Protein AF-A0A7V8E6H9-F1 (afdb_monomer)

Nearest PDB structures (foldseek):
  8gug-assembly1_C-2  TM=9.412E-01  e=1.258E-06  Vibrio parahaemolyticus RIMD 2210633
  8gug-assembly1_B-2  TM=9.055E-01  e=7.965E-07  Vibrio parahaemolyticus RIMD 2210633
  6gw6-assembly1_F  TM=8.771E-01  e=9.113E-06  Pseudomonas putida KT2440
  8qnl-assembly1_D  TM=7.026E-01  e=1.134E-03  Pseudomonas aeruginosa PAO1
  2ox6-assembly2_C  TM=7.190E-01  e=1.190E+00  Shewanella oneidensis MR-1

Sequence (143 aa):
MSATVAVSDMLGITMPRAATAVDYHDRISRGLPRTSLRRVERIAGVLPGQLAGILGVHLRTLTRAERRKSAPLEPVLSDRLYRFAQVVGRAAEVMESPAGGRQWLAAPQYGLGGRTPLSLLRTEAGTSEVLHLLGRIEHGDLA

Radius of gyration: 14.78 Å; Cα contacts (8 Å, |Δi|>4): 184; chains: 1; bounding box: 41×31×35 Å

Secondary structure (DSSP, 8-state):
------HHHHHT----TT--HHHHHHHHHT---THHHHHHHHHHT--HHHHHHHTTS-HHHHHHHHH-SS-PPPHHHHHHHHHHHHHHHHHHHHTTSHHHHHHHHHS-BGGGTTB-HHHHTTSHHHHHHHHHHHHHHHTT---

Structure (mmCIF, N/CA/C/O backbone):
data_AF-A0A7V8E6H9-F1
#
_entry.id   AF-A0A7V8E6H9-F1
#
loop_
_atom_site.group_PDB
_atom_site.id
_atom_site.type_symbol
_atom_site.label_atom_id
_atom_site.label_alt_id
_atom_site.label_comp_id
_atom_site.label_asym_id
_atom_site.label_entity_id
_atom_site.label_seq_id
_atom_site.pdbx_PDB_ins_code
_atom_site.Cartn_x
_atom_site.Cartn_y
_atom_site.Cartn_z
_atom_site.occupancy
_atom_site.B_iso_or_equiv
_atom_site.auth_seq_id
_atom_site.auth_comp_id
_atom_site.auth_asym_id
_atom_site.auth_atom_id
_atom_site.pdbx_PDB_model_num
ATOM 1 N N . MET A 1 1 ? -9.997 19.808 2.457 1.00 34.75 1 MET A N 1
ATOM 2 C CA . MET A 1 1 ? -9.751 19.046 1.212 1.00 34.75 1 MET A CA 1
ATOM 3 C C . MET A 1 1 ? -8.353 18.447 1.286 1.00 34.75 1 MET A C 1
ATOM 5 O O . MET A 1 1 ? -7.396 19.090 0.871 1.00 34.75 1 MET A O 1
ATOM 9 N N . SER A 1 2 ? -8.214 17.274 1.911 1.00 37.16 2 SER A N 1
ATOM 10 C CA . SER A 1 2 ? -6.938 16.544 1.935 1.00 37.16 2 SER A CA 1
ATOM 11 C C . SER A 1 2 ? -6.633 16.080 0.511 1.00 37.16 2 SER A C 1
ATOM 13 O O . SER A 1 2 ? -7.504 15.517 -0.146 1.00 37.16 2 SER A O 1
ATOM 15 N N . ALA A 1 3 ? -5.434 16.367 0.004 1.00 45.91 3 ALA A N 1
ATOM 16 C CA . ALA A 1 3 ? -5.021 15.922 -1.320 1.00 45.91 3 ALA A CA 1
ATOM 17 C C . ALA A 1 3 ? -4.910 14.392 -1.315 1.00 45.91 3 ALA A C 1
ATOM 19 O O . ALA A 1 3 ? -3.969 13.838 -0.745 1.00 45.91 3 ALA A O 1
ATOM 20 N N . THR A 1 4 ? -5.879 13.713 -1.925 1.00 58.28 4 THR A N 1
ATOM 21 C CA . THR A 1 4 ? -5.793 12.282 -2.205 1.00 58.28 4 THR A CA 1
ATOM 22 C C . THR A 1 4 ? -4.556 12.039 -3.059 1.00 58.28 4 THR A C 1
ATOM 24 O O . THR A 1 4 ? -4.498 12.457 -4.215 1.00 58.28 4 THR A O 1
ATOM 27 N N . VAL A 1 5 ? -3.535 11.399 -2.489 1.00 67.31 5 VAL A N 1
ATOM 28 C CA . VAL A 1 5 ? -2.377 10.963 -3.270 1.00 67.31 5 VAL A CA 1
ATOM 29 C C . VAL A 1 5 ? -2.841 9.778 -4.100 1.00 67.31 5 VAL A C 1
ATOM 31 O O . VAL A 1 5 ? -3.045 8.690 -3.561 1.00 67.31 5 VAL A O 1
ATOM 34 N N . ALA A 1 6 ? -3.014 9.984 -5.405 1.00 84.75 6 ALA A N 1
ATOM 35 C CA . ALA A 1 6 ? -3.385 8.905 -6.303 1.00 84.75 6 ALA A CA 1
ATOM 36 C C . ALA A 1 6 ? -2.356 7.767 -6.202 1.00 84.75 6 ALA A C 1
ATOM 38 O O . ALA A 1 6 ? -1.147 7.998 -6.087 1.00 84.75 6 ALA A O 1
ATOM 39 N N . VAL A 1 7 ? -2.818 6.517 -6.275 1.00 91.06 7 VAL A N 1
ATOM 40 C CA . VAL A 1 7 ? -1.941 5.333 -6.198 1.00 91.06 7 VAL A CA 1
ATOM 41 C C . VAL A 1 7 ? -0.829 5.398 -7.256 1.00 91.06 7 VAL A C 1
ATOM 43 O O . VAL A 1 7 ? 0.314 5.029 -6.983 1.00 91.06 7 VAL A O 1
ATOM 46 N N . SER A 1 8 ? -1.125 5.945 -8.438 1.00 92.75 8 SER A N 1
ATOM 47 C CA . SER A 1 8 ? -0.145 6.214 -9.494 1.00 92.75 8 SER A CA 1
ATOM 48 C C . SER A 1 8 ? 0.989 7.140 -9.042 1.00 92.75 8 SER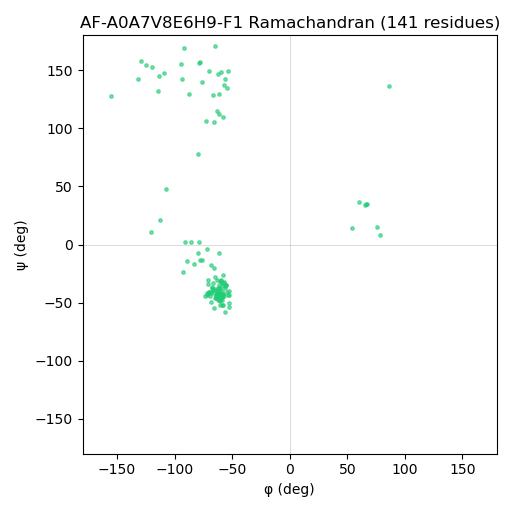 A C 1
ATOM 50 O O . SER A 1 8 ? 2.158 6.845 -9.295 1.00 92.75 8 SER A O 1
ATOM 52 N N . ASP A 1 9 ? 0.676 8.207 -8.308 1.00 91.81 9 ASP A N 1
ATOM 53 C CA . ASP A 1 9 ? 1.654 9.188 -7.827 1.00 91.81 9 ASP A CA 1
ATOM 54 C C . ASP A 1 9 ? 2.540 8.589 -6.735 1.00 91.81 9 ASP A C 1
ATOM 56 O O . ASP A 1 9 ? 3.766 8.760 -6.746 1.00 91.81 9 ASP A O 1
ATOM 60 N N . MET A 1 10 ? 1.930 7.810 -5.836 1.00 93.06 10 MET A N 1
ATOM 61 C CA . MET A 1 10 ? 2.638 7.064 -4.796 1.00 93.06 10 MET A CA 1
ATOM 62 C C . MET A 1 10 ? 3.629 6.070 -5.403 1.00 93.06 10 MET A C 1
ATOM 64 O O . MET A 1 10 ? 4.776 5.970 -4.968 1.00 93.06 10 MET A O 1
ATOM 68 N N . LEU A 1 11 ? 3.214 5.368 -6.454 1.00 95.62 11 LEU A N 1
ATOM 69 C CA . LEU A 1 11 ? 4.071 4.445 -7.187 1.00 95.62 11 LEU A CA 1
ATOM 70 C C . LEU A 1 11 ? 5.029 5.168 -8.140 1.00 95.62 11 LEU A C 1
ATOM 72 O O . LEU A 1 11 ? 5.999 4.569 -8.598 1.00 95.62 11 LEU A O 1
ATOM 76 N N . GLY A 1 12 ? 4.828 6.453 -8.421 1.00 94.62 12 GLY A N 1
ATOM 77 C CA . GLY A 1 12 ? 5.656 7.188 -9.367 1.00 94.62 12 GLY A CA 1
ATOM 78 C C . GLY A 1 12 ? 5.519 6.687 -10.801 1.00 94.62 12 GLY A C 1
ATOM 79 O O . GLY A 1 12 ? 6.514 6.649 -11.527 1.00 94.62 12 GLY A O 1
ATOM 80 N N . ILE A 1 13 ? 4.317 6.253 -11.171 1.00 94.19 13 ILE A N 1
ATOM 81 C CA . ILE A 1 13 ? 3.949 5.812 -12.514 1.00 94.19 13 ILE A CA 1
ATOM 82 C C . ILE A 1 13 ? 2.937 6.789 -13.100 1.00 94.19 13 ILE A C 1
ATOM 84 O O . ILE A 1 13 ? 2.080 7.308 -12.395 1.00 94.19 13 ILE A O 1
ATOM 88 N N . THR A 1 14 ? 3.015 7.014 -14.404 1.00 92.56 14 THR A N 1
ATOM 89 C CA . THR A 1 14 ? 1.978 7.749 -15.127 1.00 92.56 14 THR A CA 1
ATOM 90 C C . THR A 1 14 ? 0.905 6.766 -15.565 1.00 92.56 14 THR A C 1
ATOM 92 O O . THR A 1 14 ? 1.222 5.736 -16.161 1.00 92.56 14 THR A O 1
ATOM 95 N N . MET A 1 15 ? -0.346 7.097 -15.271 1.00 91.81 15 MET A N 1
ATOM 96 C CA . MET A 1 15 ? -1.524 6.343 -15.683 1.00 91.81 15 MET A CA 1
ATOM 97 C C . MET A 1 15 ? -2.483 7.276 -16.434 1.00 91.81 15 MET A C 1
ATOM 99 O O . MET A 1 15 ? -2.445 8.489 -16.199 1.00 91.81 15 MET A O 1
ATOM 103 N N . PRO A 1 16 ? -3.336 6.754 -17.334 1.00 89.12 16 PRO A N 1
ATOM 104 C CA . PRO A 1 16 ? -4.430 7.531 -17.905 1.00 89.12 16 PRO A CA 1
ATOM 105 C C . PRO A 1 16 ? -5.300 8.152 -16.806 1.00 89.12 16 PRO A C 1
ATOM 107 O O . PRO A 1 16 ? -5.470 7.571 -15.736 1.00 89.12 16 PRO A O 1
ATOM 110 N N . ARG A 1 17 ? -5.901 9.318 -17.072 1.00 83.12 17 ARG A N 1
ATOM 111 C CA . ARG A 1 17 ? -6.769 10.000 -16.091 1.00 83.12 17 ARG A CA 1
ATOM 112 C C . ARG A 1 17 ? -7.929 9.115 -15.615 1.00 83.12 17 ARG A C 1
ATOM 114 O O . ARG A 1 17 ? -8.304 9.185 -14.454 1.00 83.12 17 ARG A O 1
ATOM 121 N N . ALA A 1 18 ? -8.473 8.295 -16.510 1.00 87.75 18 ALA A N 1
ATOM 122 C CA . ALA A 1 18 ? -9.513 7.311 -16.224 1.00 87.75 18 ALA A CA 1
ATOM 123 C C . ALA A 1 18 ? -8.938 5.884 -16.263 1.00 87.75 18 ALA A C 1
ATOM 125 O O . ALA A 1 18 ? -9.469 5.018 -16.952 1.00 87.75 18 ALA A O 1
ATOM 126 N N . ALA A 1 19 ? -7.803 5.665 -15.590 1.00 89.94 19 ALA A N 1
ATOM 127 C CA . ALA A 1 19 ? -7.169 4.354 -15.535 1.00 89.94 19 ALA A CA 1
ATOM 128 C C . ALA A 1 19 ? -8.088 3.316 -14.886 1.00 89.94 19 ALA A C 1
ATOM 130 O O . ALA A 1 19 ? -8.600 3.504 -13.782 1.00 89.94 19 ALA A O 1
ATOM 131 N N . THR A 1 20 ? -8.246 2.200 -15.577 1.00 92.44 20 THR A N 1
ATOM 132 C CA . THR A 1 20 ? -9.022 1.043 -15.147 1.00 92.44 20 THR A CA 1
ATOM 133 C C . THR A 1 20 ? -8.143 0.044 -14.397 1.00 92.44 20 THR A C 1
ATOM 135 O O . THR A 1 20 ? -6.911 0.109 -14.429 1.00 92.44 20 THR A O 1
ATOM 138 N N . ALA A 1 21 ? -8.767 -0.945 -13.754 1.00 90.81 21 ALA A N 1
ATOM 139 C CA . ALA A 1 21 ? -8.037 -2.072 -13.172 1.00 90.81 21 ALA A CA 1
ATOM 140 C C . ALA A 1 21 ? -7.186 -2.823 -14.218 1.00 90.81 21 ALA A C 1
ATOM 142 O O . ALA A 1 21 ? -6.100 -3.297 -13.891 1.00 90.81 21 ALA A O 1
ATOM 143 N N . VAL A 1 22 ? -7.641 -2.877 -15.477 1.00 94.50 22 VAL A N 1
ATOM 144 C CA . VAL A 1 22 ? -6.902 -3.495 -16.591 1.00 94.50 22 VAL A CA 1
ATOM 145 C C . VAL A 1 22 ? -5.643 -2.692 -16.924 1.00 94.50 22 VAL A C 1
ATOM 147 O O . VAL A 1 22 ? -4.570 -3.273 -17.064 1.00 94.50 22 VAL A O 1
ATOM 150 N N . ASP A 1 23 ? -5.719 -1.358 -16.936 1.00 95.69 23 ASP A N 1
ATOM 151 C CA . ASP A 1 23 ? -4.534 -0.518 -17.163 1.00 95.69 23 ASP A CA 1
ATOM 152 C C . ASP A 1 23 ? -3.478 -0.732 -16.069 1.00 95.69 23 ASP A C 1
ATOM 154 O O . ASP A 1 23 ? -2.276 -0.833 -16.346 1.00 95.69 23 ASP A O 1
ATOM 158 N N . TYR A 1 24 ? -3.914 -0.809 -14.806 1.00 95.38 24 TYR A N 1
ATOM 159 C CA . TYR A 1 24 ? -3.016 -1.115 -13.694 1.00 95.38 24 TYR A CA 1
ATOM 160 C C . TYR A 1 24 ? -2.431 -2.521 -13.819 1.00 95.38 24 TYR A C 1
ATOM 162 O O . TYR A 1 24 ? -1.220 -2.670 -13.651 1.00 95.38 24 TYR A O 1
ATOM 170 N N . HIS A 1 25 ? -3.241 -3.522 -14.172 1.00 96.19 25 HIS A N 1
ATOM 171 C CA . HIS A 1 25 ? -2.772 -4.877 -14.452 1.00 96.19 25 HIS A CA 1
ATOM 172 C C . HIS A 1 25 ? -1.650 -4.868 -15.498 1.00 96.19 25 HIS A C 1
ATOM 174 O O . HIS A 1 25 ? -0.548 -5.328 -15.208 1.00 96.19 25 HIS A O 1
ATOM 180 N N . ASP A 1 26 ? -1.858 -4.249 -16.660 1.00 97.31 26 ASP A N 1
ATOM 181 C CA . ASP A 1 26 ? -0.849 -4.181 -17.723 1.00 97.31 26 ASP A CA 1
ATOM 182 C C . ASP A 1 26 ? 0.420 -3.448 -17.279 1.00 97.31 26 ASP A C 1
ATOM 184 O O . ASP A 1 26 ? 1.542 -3.761 -17.703 1.00 97.31 26 ASP A O 1
ATOM 188 N N . ARG A 1 27 ? 0.276 -2.429 -16.427 1.00 97.00 27 ARG A N 1
ATOM 189 C CA . ARG A 1 27 ? 1.416 -1.692 -15.878 1.00 97.00 27 ARG A CA 1
ATOM 190 C C . ARG A 1 27 ? 2.219 -2.531 -14.887 1.00 97.00 27 ARG A C 1
ATOM 192 O O . ARG A 1 27 ? 3.451 -2.447 -14.908 1.00 97.00 27 ARG A O 1
ATOM 199 N N . ILE A 1 28 ? 1.540 -3.301 -14.042 1.00 97.19 28 ILE A N 1
ATOM 200 C CA . ILE A 1 28 ? 2.118 -4.180 -13.017 1.00 97.19 28 ILE A CA 1
ATOM 201 C C . ILE A 1 28 ? 2.771 -5.404 -13.661 1.00 97.19 28 ILE A C 1
ATOM 203 O O . ILE A 1 28 ? 3.894 -5.748 -13.295 1.00 97.19 28 ILE A O 1
ATOM 207 N N . SER A 1 29 ? 2.128 -6.000 -14.668 1.00 97.38 29 SER A N 1
ATOM 208 C CA . SER A 1 29 ? 2.641 -7.132 -15.451 1.00 97.38 29 SER A CA 1
ATOM 209 C C . SER A 1 29 ? 3.946 -6.791 -16.175 1.00 97.38 29 SER A C 1
ATOM 211 O O . SER A 1 29 ? 4.828 -7.637 -16.303 1.00 97.38 29 SER A O 1
ATOM 213 N N . ARG A 1 30 ? 4.125 -5.526 -16.580 1.00 96.56 30 ARG A N 1
ATOM 214 C CA . ARG A 1 30 ? 5.394 -4.998 -17.123 1.00 96.56 30 ARG A CA 1
ATOM 215 C C . ARG A 1 30 ? 6.437 -4.640 -16.055 1.00 96.56 30 ARG A C 1
ATOM 217 O O . ARG A 1 30 ? 7.576 -4.324 -16.397 1.00 96.56 30 ARG A O 1
ATOM 224 N N . GLY A 1 31 ? 6.064 -4.683 -14.780 1.00 97.31 31 GLY A N 1
ATOM 225 C CA . GLY A 1 31 ? 6.919 -4.362 -13.645 1.00 97.31 31 GLY A CA 1
ATOM 226 C C . GLY A 1 31 ? 6.952 -2.871 -13.306 1.00 97.31 31 GLY A C 1
ATOM 227 O O . GLY A 1 31 ? 7.084 -2.005 -14.174 1.00 97.31 31 GLY A O 1
ATOM 228 N N . LEU A 1 32 ? 6.872 -2.540 -12.019 1.00 97.38 32 LEU A N 1
ATOM 229 C CA . LEU A 1 32 ? 6.916 -1.162 -11.529 1.00 97.38 32 LEU A CA 1
ATOM 230 C C . LEU A 1 32 ? 8.349 -0.603 -11.488 1.00 97.38 32 LEU A C 1
ATOM 232 O O . LEU A 1 32 ? 9.320 -1.361 -11.395 1.00 97.38 32 LEU A O 1
ATOM 236 N N . PRO A 1 33 ? 8.525 0.730 -11.531 1.00 95.94 33 PRO A N 1
ATOM 237 C CA . PRO A 1 33 ? 9.824 1.342 -11.305 1.00 95.94 33 PRO A CA 1
ATOM 238 C C . PRO A 1 33 ? 10.386 0.940 -9.936 1.00 95.94 33 PRO A C 1
ATOM 240 O O . PRO A 1 33 ? 9.712 0.992 -8.917 1.00 95.94 33 PRO A O 1
ATOM 243 N N . ARG A 1 34 ? 11.674 0.621 -9.857 1.00 95.06 34 ARG A N 1
ATOM 244 C CA . ARG A 1 34 ? 12.344 0.354 -8.568 1.00 95.06 34 ARG A CA 1
ATOM 245 C C . ARG A 1 34 ? 12.270 1.514 -7.570 1.00 95.06 34 ARG A C 1
ATOM 247 O O . ARG A 1 34 ? 12.304 1.301 -6.363 1.00 95.06 34 ARG A O 1
ATOM 254 N N . THR A 1 35 ? 12.142 2.745 -8.068 1.00 94.88 35 THR A N 1
ATOM 255 C CA . THR A 1 35 ? 11.935 3.940 -7.241 1.00 94.88 35 THR A CA 1
ATOM 256 C C . THR A 1 35 ? 10.593 3.927 -6.510 1.00 94.88 35 THR A C 1
ATOM 258 O O . THR A 1 35 ? 10.479 4.614 -5.495 1.00 94.88 35 THR A O 1
ATOM 261 N N . SER A 1 36 ? 9.617 3.128 -6.961 1.00 96.88 36 SER A N 1
ATOM 262 C CA . SER A 1 36 ? 8.333 2.938 -6.284 1.00 96.88 36 SER A CA 1
ATOM 263 C C . SER A 1 36 ? 8.510 2.402 -4.865 1.00 96.88 36 SER A C 1
ATOM 265 O O . SER A 1 36 ? 7.792 2.853 -3.984 1.00 96.88 36 SER A O 1
ATOM 267 N N . LEU A 1 37 ? 9.502 1.532 -4.609 1.00 97.12 37 LEU A N 1
ATOM 268 C CA . LEU A 1 37 ? 9.782 1.009 -3.262 1.00 97.12 37 LEU A CA 1
ATOM 269 C C . LEU A 1 37 ? 10.019 2.156 -2.271 1.00 97.12 37 LEU A C 1
ATOM 271 O O . LEU A 1 37 ? 9.241 2.345 -1.342 1.00 97.12 37 LEU A O 1
ATOM 275 N N . ARG A 1 38 ? 11.009 3.013 -2.553 1.00 95.62 38 ARG A N 1
ATOM 276 C CA . ARG A 1 38 ? 11.339 4.174 -1.709 1.00 95.62 38 ARG A CA 1
ATOM 277 C C . ARG A 1 38 ? 10.222 5.208 -1.620 1.00 95.62 38 ARG A C 1
ATOM 279 O O . ARG A 1 38 ? 10.143 5.949 -0.642 1.00 95.62 38 ARG A O 1
ATOM 286 N N . ARG A 1 39 ? 9.407 5.350 -2.670 1.00 96.12 39 ARG A N 1
ATOM 287 C CA . ARG A 1 39 ? 8.257 6.266 -2.638 1.00 96.12 39 ARG A CA 1
ATOM 288 C C . ARG A 1 39 ? 7.191 5.760 -1.677 1.00 96.12 39 ARG A C 1
ATOM 290 O O . ARG A 1 39 ? 6.781 6.524 -0.807 1.00 96.12 39 ARG A O 1
ATOM 297 N N . VAL A 1 40 ? 6.822 4.488 -1.792 1.00 96.62 40 VAL A N 1
ATOM 298 C CA . VAL A 1 40 ? 5.837 3.852 -0.915 1.00 96.62 40 VAL A CA 1
ATOM 299 C C . VAL A 1 40 ? 6.339 3.809 0.528 1.00 96.62 40 VAL A C 1
ATOM 301 O O . VAL A 1 40 ? 5.584 4.188 1.410 1.00 96.62 40 VAL A O 1
ATOM 304 N N . GLU A 1 41 ? 7.609 3.468 0.785 1.00 96.06 41 GLU A N 1
ATOM 305 C CA . GLU A 1 41 ? 8.204 3.521 2.137 1.00 96.06 41 GLU A CA 1
ATOM 306 C C . GLU A 1 41 ? 8.010 4.888 2.796 1.00 96.06 41 GLU A C 1
ATOM 308 O O . GLU A 1 41 ? 7.508 4.985 3.915 1.00 96.06 41 GLU A O 1
ATOM 313 N N . ARG A 1 42 ? 8.358 5.960 2.075 1.00 95.12 42 ARG A N 1
ATOM 314 C CA . ARG A 1 42 ? 8.262 7.332 2.584 1.00 95.12 42 ARG A CA 1
ATOM 315 C C . ARG A 1 42 ? 6.820 7.748 2.855 1.00 95.12 42 ARG A C 1
ATOM 317 O O . ARG A 1 42 ? 6.552 8.346 3.890 1.00 95.12 42 ARG A O 1
ATOM 324 N N . ILE A 1 43 ? 5.915 7.459 1.921 1.00 93.50 43 ILE A N 1
ATOM 325 C CA . ILE A 1 43 ? 4.509 7.872 2.013 1.00 93.50 43 ILE A CA 1
ATOM 326 C C . ILE A 1 43 ? 3.784 7.067 3.096 1.00 93.50 43 ILE A C 1
ATOM 328 O O . ILE A 1 43 ? 3.067 7.644 3.909 1.00 93.50 43 ILE A O 1
ATOM 332 N N . ALA A 1 44 ? 4.031 5.759 3.168 1.00 93.94 44 ALA A N 1
ATOM 333 C CA . ALA A 1 44 ? 3.468 4.883 4.190 1.00 93.94 44 ALA A CA 1
ATOM 334 C C . ALA A 1 44 ? 4.153 5.032 5.561 1.00 93.94 44 ALA A C 1
ATOM 336 O O . ALA A 1 44 ? 3.627 4.555 6.561 1.00 93.94 44 ALA A O 1
ATOM 337 N N . GLY A 1 45 ? 5.314 5.691 5.633 1.00 94.50 45 GLY A N 1
ATOM 338 C CA . GLY A 1 45 ? 6.078 5.848 6.871 1.00 94.50 45 GLY A CA 1
ATOM 339 C C . GLY A 1 45 ? 6.611 4.524 7.424 1.00 94.50 45 GLY A C 1
ATOM 340 O O . GLY A 1 45 ? 6.667 4.360 8.639 1.00 94.50 45 GLY A O 1
ATOM 341 N N . VAL A 1 46 ? 6.975 3.582 6.549 1.00 96.00 46 VAL A N 1
ATOM 342 C CA . VAL A 1 46 ? 7.507 2.266 6.936 1.00 96.00 46 VAL A CA 1
ATOM 343 C C . VAL A 1 46 ? 8.989 2.151 6.603 1.00 96.00 46 VAL A C 1
ATOM 345 O O . VAL A 1 46 ? 9.470 2.696 5.610 1.00 96.00 46 VAL A O 1
ATOM 348 N N . LEU A 1 47 ? 9.721 1.403 7.425 1.00 96.06 47 LEU A N 1
ATOM 349 C CA . LEU A 1 47 ? 11.127 1.094 7.183 1.00 96.06 47 LEU A CA 1
ATOM 350 C C . LEU A 1 47 ? 11.278 -0.021 6.130 1.00 96.06 47 LEU A C 1
ATOM 352 O O . LEU A 1 47 ? 10.387 -0.868 6.008 1.00 96.06 47 LEU A O 1
ATOM 356 N N . PRO A 1 48 ? 12.434 -0.129 5.446 1.00 96.00 48 PRO A N 1
ATOM 357 C CA . PRO A 1 48 ? 12.656 -1.161 4.428 1.00 96.00 48 PRO A CA 1
ATOM 358 C C . PRO A 1 48 ? 12.427 -2.596 4.918 1.00 96.00 48 PRO A C 1
ATOM 360 O O . PRO A 1 48 ? 11.923 -3.442 4.183 1.00 96.00 48 PRO A O 1
ATOM 363 N N . GLY A 1 49 ? 12.753 -2.887 6.182 1.00 96.44 49 GLY A N 1
ATOM 364 C CA . GLY A 1 49 ? 12.488 -4.196 6.788 1.00 96.44 49 GLY A CA 1
ATOM 365 C C . GLY A 1 49 ? 10.993 -4.503 6.924 1.00 96.44 49 GLY A C 1
ATOM 366 O O . GLY A 1 49 ? 10.567 -5.625 6.652 1.00 96.44 49 GLY A O 1
ATOM 367 N N . GLN A 1 50 ? 10.189 -3.499 7.284 1.00 96.25 50 GLN A N 1
ATOM 368 C CA . GLN A 1 50 ? 8.733 -3.630 7.367 1.00 96.25 50 GLN A CA 1
ATOM 369 C C . GLN A 1 50 ? 8.133 -3.791 5.971 1.00 96.25 50 GLN A C 1
ATOM 371 O O . GLN A 1 50 ? 7.321 -4.694 5.771 1.00 96.25 50 GLN A O 1
ATOM 376 N N . LEU A 1 51 ? 8.586 -2.992 4.994 1.00 97.56 51 LEU A N 1
ATOM 377 C CA . LEU A 1 51 ? 8.153 -3.152 3.608 1.00 97.56 51 LEU A CA 1
ATOM 378 C C . LEU A 1 51 ? 8.487 -4.556 3.093 1.00 97.56 51 LEU A C 1
ATOM 380 O O . LEU A 1 51 ? 7.625 -5.207 2.518 1.00 97.56 51 LEU A O 1
ATOM 384 N N . ALA A 1 52 ? 9.693 -5.069 3.342 1.00 97.62 52 ALA A N 1
ATOM 385 C CA . ALA A 1 52 ? 10.068 -6.420 2.929 1.00 97.62 52 ALA A C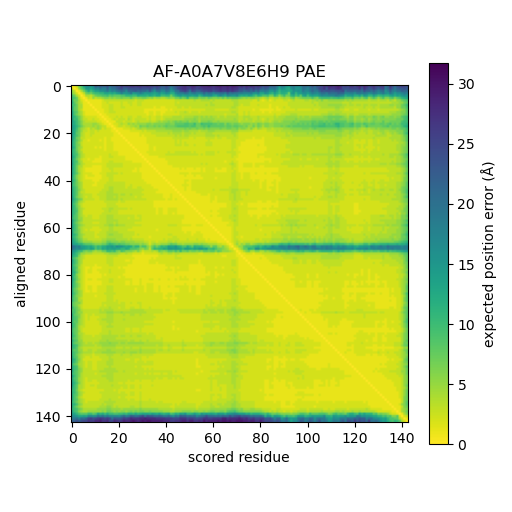A 1
ATOM 386 C C . ALA A 1 52 ? 9.108 -7.483 3.499 1.00 97.62 52 ALA A C 1
ATOM 388 O O . ALA A 1 52 ? 8.640 -8.350 2.760 1.00 97.62 52 ALA A O 1
ATOM 389 N N . GLY A 1 53 ? 8.755 -7.370 4.785 1.00 96.69 53 GLY A N 1
ATOM 390 C CA . GLY A 1 53 ? 7.786 -8.250 5.441 1.00 96.69 53 GLY A CA 1
ATOM 391 C C . GLY A 1 53 ? 6.382 -8.173 4.831 1.00 96.69 53 GLY A C 1
ATOM 392 O O . GLY A 1 53 ? 5.775 -9.214 4.572 1.00 96.69 53 GLY A O 1
ATOM 393 N N . ILE A 1 54 ? 5.900 -6.959 4.542 1.00 97.19 54 ILE A N 1
ATOM 394 C CA . ILE A 1 54 ? 4.615 -6.710 3.865 1.00 97.19 54 ILE A CA 1
ATOM 395 C C . ILE A 1 54 ? 4.626 -7.308 2.457 1.00 97.19 54 ILE A C 1
ATOM 397 O O . ILE A 1 54 ? 3.691 -7.988 2.057 1.00 97.19 54 ILE A O 1
ATOM 401 N N . LEU A 1 55 ? 5.720 -7.137 1.716 1.00 96.94 55 LEU A N 1
ATOM 402 C CA . LEU A 1 55 ? 5.872 -7.691 0.372 1.00 96.94 55 LEU A CA 1
ATOM 403 C C . LEU A 1 55 ? 6.223 -9.187 0.373 1.00 96.94 55 LEU A C 1
ATOM 405 O O . LEU A 1 55 ? 6.430 -9.766 -0.694 1.00 96.94 55 LEU A O 1
ATOM 409 N N . GLY A 1 56 ? 6.303 -9.834 1.539 1.00 96.12 56 GLY A N 1
ATOM 410 C CA . GLY A 1 56 ? 6.581 -11.265 1.659 1.00 96.12 56 GLY A CA 1
ATOM 411 C C . GLY A 1 56 ? 7.926 -11.673 1.054 1.00 96.12 56 GLY A C 1
ATOM 412 O O . GLY A 1 56 ? 8.021 -12.732 0.432 1.00 96.12 56 GLY A O 1
ATOM 413 N N . VAL A 1 57 ? 8.946 -10.821 1.176 1.00 96.75 57 VAL A N 1
ATOM 414 C CA . VAL A 1 57 ? 10.315 -11.088 0.718 1.00 96.75 57 VAL A CA 1
ATOM 415 C C . VAL A 1 57 ? 11.318 -10.804 1.830 1.00 96.75 57 VAL A C 1
ATOM 417 O O . VAL A 1 57 ? 11.070 -10.030 2.748 1.00 96.75 57 VAL A O 1
ATOM 420 N N . HIS A 1 58 ? 12.505 -11.399 1.743 1.00 97.38 58 HIS A N 1
ATOM 421 C CA . HIS A 1 58 ? 13.598 -11.016 2.633 1.00 97.38 58 HIS A CA 1
ATOM 422 C C . HIS A 1 58 ? 14.117 -9.613 2.296 1.00 97.38 58 HIS A C 1
ATOM 424 O O . HIS A 1 58 ? 14.183 -9.238 1.123 1.00 97.38 58 HIS A O 1
ATOM 430 N N . LEU A 1 59 ? 14.605 -8.885 3.307 1.00 97.06 59 LEU A N 1
ATOM 431 C CA . LEU A 1 59 ? 15.194 -7.551 3.130 1.00 97.06 59 LEU A CA 1
ATOM 432 C C . LEU A 1 59 ? 16.306 -7.543 2.066 1.00 97.06 59 LEU A C 1
ATOM 434 O O . LEU A 1 59 ? 16.328 -6.668 1.208 1.00 97.06 59 LEU A O 1
ATOM 438 N N . ARG A 1 60 ? 17.159 -8.579 2.029 1.00 96.88 60 ARG A N 1
ATOM 439 C CA . ARG A 1 60 ? 18.196 -8.728 0.987 1.00 96.88 60 ARG A CA 1
ATOM 440 C C . ARG A 1 60 ? 17.626 -8.724 -0.436 1.00 96.88 60 ARG A C 1
ATOM 442 O O . ARG A 1 60 ? 18.249 -8.182 -1.347 1.00 96.88 60 ARG A O 1
ATOM 449 N N . THR A 1 61 ? 16.457 -9.335 -0.633 1.00 95.00 61 THR A N 1
ATOM 450 C CA . THR A 1 61 ? 15.792 -9.435 -1.937 1.00 95.00 61 THR A CA 1
ATOM 451 C C . THR A 1 61 ? 15.234 -8.076 -2.333 1.00 95.00 61 THR A C 1
ATOM 453 O O . THR A 1 61 ? 15.454 -7.647 -3.463 1.00 95.00 61 THR A O 1
ATOM 456 N N . LEU A 1 62 ? 14.607 -7.372 -1.385 1.00 96.12 62 LEU A N 1
ATOM 457 C CA . LEU A 1 62 ? 14.109 -6.010 -1.575 1.00 96.12 62 LEU A CA 1
ATOM 458 C C . LEU A 1 62 ? 15.245 -5.049 -1.959 1.00 96.12 62 LEU A C 1
ATOM 460 O O . LEU A 1 62 ? 15.187 -4.404 -3.003 1.00 96.12 62 LEU A O 1
ATOM 464 N N . THR A 1 63 ? 16.332 -5.035 -1.181 1.00 94.94 63 THR A N 1
ATOM 465 C CA . THR A 1 63 ? 17.510 -4.194 -1.447 1.00 94.94 63 THR A CA 1
ATOM 466 C C . THR A 1 63 ? 18.166 -4.537 -2.786 1.00 94.94 63 THR A C 1
ATOM 468 O O . THR A 1 63 ? 18.617 -3.648 -3.511 1.00 94.94 63 THR A O 1
ATOM 471 N N . ARG A 1 64 ? 18.219 -5.824 -3.162 1.00 94.25 64 ARG A N 1
ATOM 472 C CA . ARG A 1 64 ? 18.719 -6.234 -4.481 1.00 94.25 64 ARG A CA 1
ATOM 473 C C . ARG A 1 64 ? 17.824 -5.701 -5.598 1.00 94.25 64 ARG A C 1
ATOM 475 O O . ARG A 1 64 ? 18.358 -5.179 -6.573 1.00 94.25 64 ARG A O 1
ATOM 482 N N . ALA A 1 65 ? 16.503 -5.827 -5.470 1.00 92.69 65 ALA A N 1
ATOM 483 C CA . ALA A 1 65 ? 15.547 -5.330 -6.457 1.00 92.69 65 ALA A CA 1
ATOM 484 C C . ALA A 1 65 ? 15.660 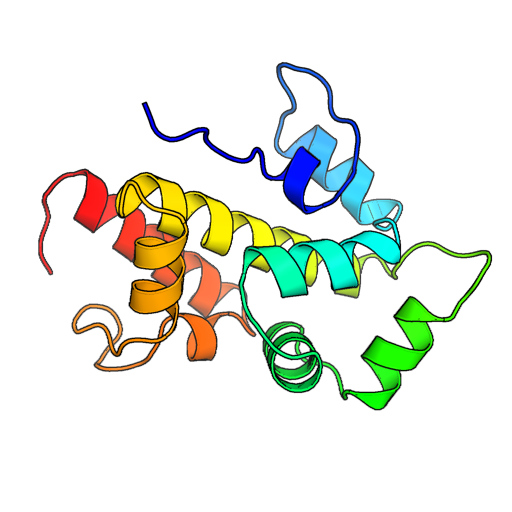-3.805 -6.638 1.00 92.69 65 ALA A C 1
ATOM 486 O O . ALA A 1 65 ? 15.722 -3.318 -7.764 1.00 92.69 65 ALA A O 1
ATOM 487 N N . GLU A 1 66 ? 15.808 -3.060 -5.542 1.00 92.19 66 GLU A N 1
ATOM 488 C CA . GLU A 1 66 ? 15.981 -1.604 -5.542 1.00 92.19 66 GLU A CA 1
ATOM 489 C C . GLU A 1 66 ? 17.264 -1.140 -6.269 1.00 92.19 66 GLU A C 1
ATOM 491 O O . GLU A 1 66 ? 17.277 -0.120 -6.970 1.00 92.19 66 GLU A O 1
ATOM 496 N N . ARG A 1 67 ? 18.362 -1.894 -6.123 1.00 92.12 67 ARG A N 1
ATOM 497 C CA . ARG A 1 67 ? 19.686 -1.544 -6.672 1.00 92.12 67 ARG A CA 1
ATOM 498 C C . ARG A 1 67 ? 19.884 -1.923 -8.142 1.00 92.12 67 ARG A C 1
ATOM 500 O O . ARG A 1 67 ? 20.807 -1.396 -8.766 1.00 92.12 67 ARG A O 1
ATOM 507 N N . ARG A 1 68 ? 19.058 -2.805 -8.721 1.00 88.50 68 ARG A N 1
ATOM 508 C CA . ARG A 1 68 ? 19.178 -3.209 -10.137 1.00 88.50 68 ARG A CA 1
ATOM 509 C C . ARG A 1 68 ? 18.980 -1.999 -11.051 1.00 88.50 68 ARG A C 1
ATOM 511 O O . ARG A 1 68 ? 17.891 -1.451 -11.118 1.00 88.50 68 ARG A O 1
ATOM 518 N N . LYS A 1 69 ? 20.027 -1.557 -11.758 1.00 76.50 69 LYS A N 1
ATOM 519 C CA . LYS A 1 69 ? 19.988 -0.282 -12.498 1.00 76.50 69 LYS A CA 1
ATOM 520 C C . LYS A 1 69 ? 19.091 -0.295 -13.746 1.00 76.50 69 LYS A C 1
ATOM 522 O O . LYS A 1 69 ? 18.502 0.737 -14.058 1.00 76.50 69 LYS A O 1
ATOM 527 N N . SER A 1 70 ? 18.942 -1.443 -14.399 1.00 78.00 70 SER A N 1
ATOM 528 C CA . SER A 1 70 ? 18.389 -1.507 -15.763 1.00 78.00 70 SER A CA 1
ATOM 529 C C . SER A 1 70 ? 17.118 -2.346 -15.895 1.00 78.00 70 SER A C 1
ATOM 531 O O . SER A 1 70 ? 16.709 -2.640 -17.010 1.00 78.00 70 SER A O 1
ATOM 533 N N . ALA A 1 71 ? 16.497 -2.749 -14.783 1.00 88.12 71 ALA A N 1
ATOM 534 C CA . ALA A 1 71 ? 15.294 -3.576 -14.807 1.00 88.12 71 ALA A CA 1
ATOM 535 C C . ALA A 1 71 ? 14.210 -3.010 -13.875 1.00 88.12 71 ALA A C 1
ATOM 537 O O . ALA A 1 71 ? 14.549 -2.507 -12.794 1.00 88.12 71 ALA A O 1
ATOM 538 N N . PRO A 1 72 ? 12.925 -3.086 -14.268 1.00 95.12 72 PRO A N 1
ATOM 539 C CA . PRO A 1 72 ? 11.819 -2.847 -13.353 1.00 95.12 72 PRO A CA 1
ATOM 540 C C . PRO A 1 72 ? 11.782 -3.922 -12.256 1.00 95.12 72 PRO A C 1
ATOM 542 O O . PRO A 1 72 ? 12.511 -4.919 -12.295 1.00 95.12 72 PRO A O 1
ATOM 545 N N . LEU A 1 73 ? 10.931 -3.708 -11.255 1.00 96.75 73 LEU A N 1
ATOM 546 C CA . LEU A 1 73 ? 10.602 -4.740 -10.281 1.00 96.75 73 LEU A CA 1
ATOM 547 C C . LEU A 1 73 ? 9.935 -5.920 -10.991 1.00 96.75 73 LEU A C 1
ATOM 549 O O . LEU A 1 73 ? 9.190 -5.740 -11.952 1.00 96.75 73 LEU A O 1
ATOM 553 N N . GLU A 1 74 ? 10.170 -7.128 -10.487 1.00 96.12 74 GLU A N 1
ATOM 554 C CA . GLU A 1 74 ? 9.482 -8.315 -10.994 1.00 96.12 74 GLU A CA 1
ATOM 555 C C . GLU A 1 74 ? 7.957 -8.161 -10.833 1.00 96.12 74 GLU A C 1
ATOM 557 O O . GLU A 1 74 ? 7.515 -7.523 -9.867 1.00 96.1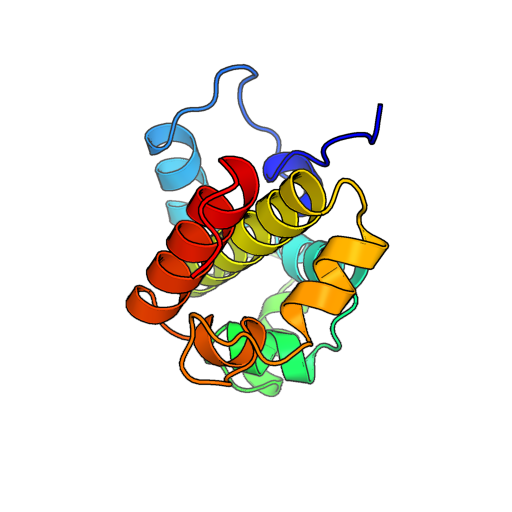2 74 GLU A O 1
ATOM 562 N N . PRO A 1 75 ? 7.137 -8.736 -11.734 1.00 96.88 75 PRO A N 1
ATOM 563 C CA . PRO A 1 75 ? 5.682 -8.562 -11.707 1.00 96.88 75 PRO A CA 1
ATOM 564 C C . PRO A 1 75 ? 5.049 -8.941 -10.364 1.00 96.88 75 PRO A C 1
ATOM 566 O O . PRO A 1 75 ? 4.233 -8.201 -9.830 1.00 96.88 75 PRO A O 1
ATOM 569 N N . VAL A 1 76 ? 5.508 -10.033 -9.747 1.00 96.56 76 VAL A N 1
ATOM 570 C CA . VAL A 1 76 ? 5.015 -10.478 -8.432 1.00 96.56 76 VAL A CA 1
ATOM 571 C C . VAL A 1 76 ? 5.313 -9.456 -7.332 1.00 96.56 76 VAL A C 1
ATOM 573 O O . VAL A 1 76 ? 4.468 -9.187 -6.482 1.00 96.56 76 VAL A O 1
ATOM 576 N N . LEU A 1 77 ? 6.514 -8.872 -7.324 1.00 96.88 77 LEU A N 1
ATOM 577 C CA . LEU A 1 77 ? 6.871 -7.848 -6.339 1.00 96.88 77 LEU A CA 1
ATOM 578 C C . LEU A 1 77 ? 6.125 -6.534 -6.610 1.00 96.88 77 LEU A C 1
ATOM 580 O O . LEU A 1 77 ? 5.751 -5.827 -5.677 1.00 96.88 77 LEU A O 1
ATOM 584 N N . SER A 1 78 ? 5.894 -6.237 -7.887 1.00 98.06 78 SER A N 1
ATOM 585 C CA . SER A 1 78 ? 5.132 -5.082 -8.353 1.00 98.06 78 SER A CA 1
ATOM 586 C C . SER A 1 78 ? 3.674 -5.144 -7.910 1.00 98.06 78 SER A C 1
ATOM 588 O O . SER A 1 78 ? 3.165 -4.160 -7.384 1.00 98.06 78 SER A O 1
ATOM 590 N N . ASP A 1 79 ? 3.034 -6.304 -8.055 1.00 97.69 79 ASP A N 1
ATOM 591 C CA . ASP A 1 79 ? 1.667 -6.546 -7.597 1.00 97.69 79 ASP A CA 1
ATOM 592 C C . ASP A 1 79 ? 1.537 -6.303 -6.091 1.00 97.69 79 ASP A C 1
ATOM 594 O O . ASP A 1 79 ? 0.738 -5.482 -5.645 1.00 97.69 79 ASP A O 1
ATOM 598 N N . ARG A 1 80 ? 2.406 -6.933 -5.294 1.00 97.69 80 ARG A N 1
ATOM 599 C CA . ARG A 1 80 ? 2.399 -6.774 -3.832 1.00 97.69 80 ARG A CA 1
ATOM 600 C C . ARG A 1 80 ? 2.586 -5.315 -3.412 1.00 97.69 80 ARG A C 1
ATOM 602 O O . ARG A 1 80 ? 1.930 -4.853 -2.480 1.00 97.69 80 ARG A O 1
ATOM 609 N N . LEU A 1 81 ? 3.462 -4.583 -4.103 1.00 98.06 81 LEU A N 1
ATOM 610 C CA . LEU A 1 81 ? 3.694 -3.165 -3.837 1.00 98.06 81 LEU A CA 1
ATOM 611 C C . LEU A 1 81 ? 2.480 -2.309 -4.205 1.00 98.06 81 LEU A C 1
ATOM 613 O O . LEU A 1 81 ? 2.127 -1.408 -3.450 1.00 98.06 81 LEU A O 1
ATOM 617 N N . TYR A 1 82 ? 1.834 -2.602 -5.334 1.00 97.50 82 TYR A N 1
ATOM 618 C CA . TYR A 1 82 ? 0.602 -1.939 -5.750 1.00 97.50 82 TYR A CA 1
ATOM 619 C C . TYR A 1 82 ? -0.524 -2.158 -4.739 1.00 97.50 82 TYR A C 1
ATOM 621 O O . TYR A 1 82 ? -1.155 -1.193 -4.313 1.00 97.50 82 TYR A O 1
ATOM 629 N N . ARG A 1 83 ? -0.728 -3.398 -4.286 1.00 96.25 83 ARG A N 1
ATOM 630 C CA . ARG A 1 83 ? -1.728 -3.728 -3.264 1.00 96.25 83 ARG A CA 1
ATOM 631 C C . ARG A 1 83 ? -1.469 -3.006 -1.947 1.00 96.25 83 ARG A C 1
ATOM 633 O O . ARG A 1 83 ? -2.394 -2.455 -1.357 1.00 96.25 83 ARG A O 1
ATOM 640 N N . PHE A 1 84 ? -0.209 -2.928 -1.516 1.00 97.81 84 PHE A N 1
ATOM 641 C CA . PHE A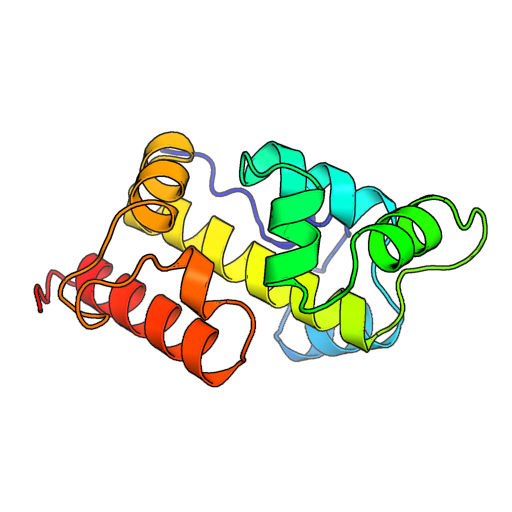 1 84 ? 0.140 -2.134 -0.340 1.00 97.81 84 PHE A CA 1
ATOM 642 C C . PHE A 1 84 ? -0.157 -0.639 -0.544 1.00 97.81 84 PHE A C 1
ATOM 644 O O . PHE A 1 84 ? -0.779 -0.018 0.316 1.00 97.81 84 PHE A O 1
ATOM 651 N N . ALA A 1 85 ? 0.222 -0.071 -1.692 1.00 96.94 85 ALA A N 1
ATOM 652 C CA . ALA A 1 85 ? -0.037 1.332 -2.014 1.00 96.94 85 ALA A CA 1
ATOM 653 C C . ALA A 1 85 ? -1.540 1.667 -2.047 1.00 96.94 85 ALA A C 1
ATOM 655 O O . ALA A 1 85 ? -1.934 2.727 -1.564 1.00 96.94 85 ALA A O 1
ATOM 656 N N . GLN A 1 86 ? -2.382 0.757 -2.550 1.00 95.62 86 GLN A N 1
ATOM 657 C CA . GLN A 1 86 ? -3.839 0.909 -2.509 1.00 95.62 86 GLN A CA 1
ATOM 658 C C . GLN A 1 86 ? -4.367 1.012 -1.077 1.00 95.62 86 GLN A C 1
ATOM 660 O O . GLN A 1 86 ? -5.131 1.924 -0.773 1.00 95.62 86 GLN A O 1
ATOM 665 N N . VAL A 1 87 ? -3.930 0.118 -0.184 1.00 97.50 87 VAL A N 1
ATOM 666 C CA . VAL A 1 87 ? -4.352 0.155 1.223 1.00 97.50 87 VAL A CA 1
ATOM 667 C C . VAL A 1 87 ? -3.896 1.445 1.901 1.00 97.50 87 VAL A C 1
ATOM 669 O O . VAL A 1 87 ? -4.668 2.047 2.640 1.00 97.50 87 VAL A O 1
ATOM 672 N N . VAL A 1 88 ? -2.669 1.901 1.637 1.00 97.38 88 VAL A N 1
ATOM 673 C CA . VAL A 1 88 ? -2.153 3.166 2.188 1.00 97.38 88 VAL A CA 1
ATOM 674 C C . VAL A 1 88 ? -2.978 4.359 1.707 1.00 97.38 88 VAL A C 1
ATOM 676 O O . VAL A 1 88 ? -3.332 5.210 2.522 1.00 97.38 88 VAL A O 1
ATOM 679 N N . GLY A 1 89 ? -3.311 4.405 0.414 1.00 95.62 89 GLY A N 1
ATOM 680 C CA . GLY A 1 89 ? -4.169 5.442 -0.161 1.00 95.62 89 GLY A CA 1
ATOM 681 C C . GLY A 1 89 ? -5.557 5.447 0.475 1.00 95.62 89 GLY A C 1
ATOM 682 O O . GLY A 1 89 ? -5.974 6.463 1.023 1.00 95.62 89 GLY A O 1
ATOM 683 N N . ARG A 1 90 ? -6.224 4.287 0.517 1.00 96.56 90 ARG A N 1
ATOM 684 C CA . ARG A 1 90 ? -7.563 4.162 1.113 1.00 96.56 90 ARG A CA 1
ATOM 685 C C . ARG A 1 90 ? -7.582 4.466 2.603 1.00 96.56 90 ARG A C 1
ATOM 687 O O . ARG A 1 90 ? -8.477 5.164 3.058 1.00 96.56 90 ARG A O 1
ATOM 694 N N . ALA A 1 91 ? -6.586 4.024 3.366 1.00 96.81 91 ALA A N 1
ATOM 695 C CA . ALA A 1 91 ? -6.496 4.374 4.780 1.00 96.81 91 ALA A CA 1
ATOM 696 C C . ALA A 1 91 ? -6.334 5.889 4.980 1.0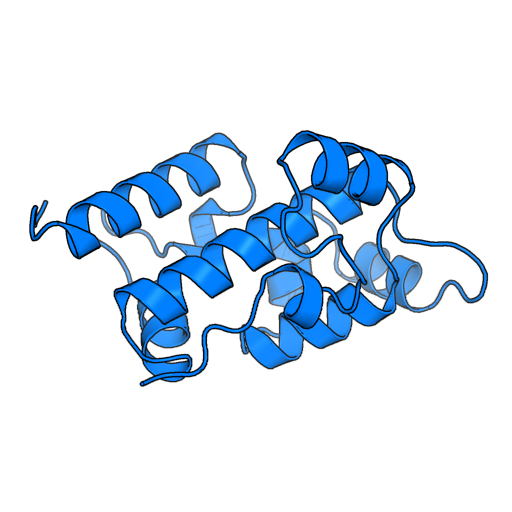0 96.81 91 ALA A C 1
ATOM 698 O O . ALA A 1 91 ? -6.938 6.451 5.886 1.00 96.81 91 ALA A O 1
ATOM 699 N N . ALA A 1 92 ? -5.540 6.565 4.145 1.00 95.75 92 ALA A N 1
ATOM 700 C CA . ALA A 1 92 ? -5.395 8.017 4.217 1.00 95.75 92 ALA A CA 1
ATOM 701 C C . ALA A 1 92 ? -6.685 8.760 3.832 1.00 95.75 92 ALA A C 1
ATOM 703 O O . ALA A 1 92 ? -6.982 9.783 4.442 1.00 95.75 92 ALA A O 1
ATOM 704 N N . GLU A 1 93 ? -7.436 8.250 2.854 1.00 94.56 93 GLU A N 1
ATOM 705 C CA . GLU A 1 93 ? -8.735 8.797 2.443 1.00 94.56 93 GLU A CA 1
ATOM 706 C C . GLU A 1 93 ? -9.783 8.651 3.549 1.00 94.56 93 GLU A C 1
ATOM 708 O O . GLU A 1 93 ? -10.337 9.654 3.985 1.00 94.56 93 GLU A O 1
ATOM 713 N N . VAL A 1 94 ? -10.000 7.433 4.058 1.00 95.81 94 VAL A N 1
ATOM 714 C CA . VAL A 1 94 ? -11.031 7.153 5.076 1.00 95.81 94 VAL A CA 1
ATOM 715 C C . VAL A 1 94 ? -10.703 7.824 6.413 1.00 95.81 94 VAL A C 1
ATOM 717 O O . VAL A 1 94 ? -11.601 8.248 7.129 1.00 95.81 94 VAL A O 1
ATOM 720 N N . MET A 1 95 ? -9.418 7.954 6.759 1.00 95.31 95 MET A N 1
ATOM 721 C CA . MET A 1 95 ? -8.994 8.689 7.959 1.00 95.31 95 MET A CA 1
ATOM 722 C C . MET A 1 95 ? -8.845 10.202 7.716 1.00 95.31 95 MET A C 1
ATOM 724 O O . MET A 1 95 ? -8.369 10.913 8.601 1.00 95.31 95 MET A O 1
ATOM 728 N N . GLU A 1 96 ? -9.144 10.683 6.503 1.00 94.50 96 GLU A N 1
ATOM 729 C CA . GLU A 1 96 ? -9.026 12.077 6.041 1.00 94.50 96 GLU A CA 1
ATOM 730 C C . GLU A 1 96 ? -7.636 12.726 6.239 1.00 94.50 96 GLU A C 1
ATOM 732 O O . GLU A 1 96 ? -7.444 13.942 6.117 1.00 94.50 96 GLU A O 1
ATOM 737 N N . SER A 1 97 ? -6.621 11.912 6.525 1.00 94.56 97 SER A N 1
ATOM 738 C CA . SER A 1 97 ? -5.291 12.345 6.929 1.00 94.56 97 SER A CA 1
ATOM 739 C C . SER A 1 97 ? -4.246 11.285 6.591 1.00 94.56 97 SER A C 1
ATOM 741 O O . SER A 1 97 ? -4.345 10.152 7.067 1.00 94.56 97 SER A O 1
ATOM 743 N N . PRO A 1 98 ? -3.155 11.637 5.884 1.00 92.56 98 PRO A N 1
ATOM 744 C CA . PRO A 1 98 ? -2.026 10.726 5.699 1.00 92.56 98 PRO A CA 1
ATOM 745 C C . PRO A 1 98 ? -1.378 10.290 7.021 1.00 92.56 98 PRO A C 1
ATOM 747 O O . PRO A 1 98 ? -0.824 9.198 7.121 1.00 92.56 98 PRO A O 1
ATOM 750 N N . ALA A 1 99 ? -1.397 11.138 8.053 1.00 94.81 99 ALA A N 1
ATOM 751 C CA . ALA A 1 99 ? -0.921 10.753 9.381 1.00 94.81 99 ALA A CA 1
ATOM 752 C C . ALA A 1 99 ? -1.910 9.803 10.070 1.00 94.81 99 ALA A C 1
ATOM 754 O O . ALA A 1 99 ? -1.484 8.770 10.586 1.00 94.81 99 ALA A O 1
ATOM 755 N N . GLY A 1 100 ? -3.210 10.105 9.993 1.00 96.38 100 GLY A N 1
ATOM 756 C CA . GLY A 1 100 ? -4.276 9.256 10.531 1.00 96.38 100 GLY A CA 1
ATOM 757 C C . GLY A 1 100 ? -4.290 7.866 9.895 1.00 96.38 100 GLY A C 1
ATOM 758 O O . GLY A 1 100 ? -4.280 6.870 10.609 1.00 96.38 100 GLY A O 1
ATOM 759 N N . GLY A 1 101 ? -4.184 7.781 8.567 1.00 96.19 101 GLY A N 1
ATOM 760 C CA . GLY A 1 101 ? -4.106 6.513 7.839 1.00 96.19 101 GLY A CA 1
ATOM 761 C C . GLY A 1 101 ? -2.916 5.657 8.276 1.00 96.19 101 GLY A C 1
ATOM 762 O O . GLY A 1 101 ? -3.072 4.467 8.541 1.00 96.19 101 GLY A O 1
ATOM 763 N N . ARG A 1 102 ? -1.731 6.262 8.441 1.00 96.31 102 ARG A N 1
ATOM 764 C CA . ARG A 1 102 ? -0.541 5.561 8.959 1.00 96.31 102 ARG A CA 1
ATOM 765 C C . ARG A 1 102 ? -0.743 5.053 10.384 1.00 96.31 102 ARG A C 1
ATOM 767 O O . ARG A 1 102 ? -0.387 3.914 10.677 1.00 96.31 102 ARG A O 1
ATOM 774 N N . GLN A 1 103 ? -1.320 5.877 11.257 1.00 97.38 103 GLN A N 1
ATOM 775 C CA . GLN A 1 103 ? -1.616 5.487 12.633 1.00 97.38 103 GLN A CA 1
ATOM 776 C C . GLN A 1 103 ? -2.630 4.337 12.679 1.00 97.38 103 GLN A C 1
ATOM 778 O O . GLN A 1 103 ? -2.406 3.357 13.385 1.00 97.38 103 GLN A O 1
ATOM 783 N N . TRP A 1 104 ? -3.695 4.416 11.881 1.00 97.75 104 TRP A N 1
ATOM 784 C CA . TRP A 1 104 ? -4.719 3.379 11.783 1.00 97.75 104 TRP A CA 1
ATOM 785 C C . TRP A 1 104 ? -4.141 2.048 11.285 1.00 97.75 104 TRP A C 1
ATOM 787 O O . TRP A 1 104 ? -4.375 1.001 11.888 1.00 97.75 104 TRP A O 1
ATOM 797 N N . LEU A 1 105 ? -3.291 2.091 10.252 1.00 97.94 105 LEU A N 1
ATOM 798 C CA . LEU A 1 105 ? -2.599 0.919 9.703 1.00 97.94 105 LEU A CA 1
ATOM 799 C C . LEU A 1 105 ? -1.697 0.212 10.732 1.00 97.94 105 LEU A C 1
ATOM 801 O O . LEU A 1 105 ? -1.510 -1.008 10.665 1.00 97.94 105 LEU A O 1
ATOM 805 N N . ALA A 1 106 ? -1.132 0.971 11.673 1.00 97.25 106 ALA A N 1
ATOM 806 C CA . ALA A 1 106 ? -0.257 0.468 12.728 1.00 97.25 106 ALA A CA 1
ATOM 807 C C . ALA A 1 106 ? -1.002 0.047 14.007 1.00 97.25 106 ALA A C 1
ATOM 809 O O . ALA A 1 106 ? -0.414 -0.638 14.844 1.00 97.25 106 ALA A O 1
ATOM 810 N N . ALA A 1 107 ? -2.273 0.422 14.164 1.00 97.81 107 ALA A N 1
ATOM 811 C CA . ALA A 1 107 ? -3.063 0.141 15.356 1.00 97.81 107 ALA A CA 1
ATOM 812 C C . ALA A 1 107 ? -3.874 -1.164 15.219 1.00 97.81 107 ALA A C 1
ATOM 814 O O . ALA A 1 107 ? -4.384 -1.457 14.133 1.00 97.81 107 ALA A O 1
ATOM 815 N N . PRO A 1 108 ? -4.018 -1.957 16.297 1.00 98.06 108 PRO A N 1
ATOM 816 C CA . PRO A 1 108 ? -4.960 -3.072 16.352 1.00 98.06 108 PRO A CA 1
ATOM 817 C C . PRO A 1 108 ? -6.387 -2.639 16.008 1.00 98.06 108 PRO A C 1
ATOM 819 O O . PRO A 1 108 ? -6.865 -1.641 16.541 1.00 98.06 108 PRO A O 1
ATOM 822 N N . GLN A 1 109 ? -7.076 -3.407 15.161 1.00 97.75 109 GLN A N 1
ATOM 823 C CA . GLN A 1 109 ? -8.470 -3.146 14.798 1.00 97.75 109 GLN A CA 1
ATOM 824 C C . GLN A 1 109 ? -9.374 -4.264 15.305 1.00 97.75 109 GLN A C 1
ATOM 826 O O . GLN A 1 109 ? -9.095 -5.446 15.081 1.00 97.75 109 GLN A O 1
ATOM 831 N N . TYR A 1 110 ? -10.481 -3.894 15.951 1.00 95.31 110 TYR A N 1
ATOM 832 C CA . TYR A 1 110 ? -11.461 -4.856 16.460 1.00 95.31 110 TYR A CA 1
ATOM 833 C C . TYR A 1 110 ? -12.033 -5.727 15.333 1.00 95.31 110 TYR A C 1
ATOM 835 O O . TYR A 1 110 ? -11.953 -6.952 15.409 1.00 95.31 110 TYR A O 1
ATOM 843 N N . GLY A 1 111 ? -12.448 -5.104 14.223 1.00 94.62 111 GLY A N 1
ATOM 844 C CA . GLY A 1 111 ? -12.949 -5.795 13.028 1.00 94.62 111 GLY A CA 1
ATOM 845 C C . GLY A 1 111 ? -11.945 -6.728 12.335 1.00 94.62 111 GLY A C 1
ATOM 846 O O . GLY A 1 111 ? -12.329 -7.464 11.439 1.00 94.62 111 GLY A O 1
ATOM 847 N N . LEU A 1 112 ? -10.673 -6.737 12.755 1.00 97.12 112 LEU A N 1
ATOM 848 C CA . LEU A 1 112 ? -9.629 -7.647 12.261 1.00 97.12 112 LEU A CA 1
ATOM 849 C C . LEU A 1 112 ? -9.170 -8.645 13.338 1.00 97.12 112 LEU A C 1
ATOM 851 O O . LEU A 1 112 ? -8.051 -9.165 13.277 1.00 97.12 112 LEU A O 1
ATOM 855 N N . GLY A 1 113 ? -9.998 -8.877 14.360 1.00 96.38 113 GLY A N 1
ATOM 856 C CA . GLY A 1 113 ? -9.680 -9.769 15.476 1.00 96.38 113 GLY A CA 1
ATOM 857 C C . GLY A 1 113 ? -8.541 -9.245 16.354 1.00 96.38 113 GLY A C 1
ATOM 858 O O . GLY A 1 113 ? -7.711 -10.025 16.814 1.00 96.38 113 GLY A O 1
ATOM 859 N N . GLY A 1 114 ? -8.441 -7.923 16.529 1.00 97.25 114 GLY A N 1
ATOM 860 C CA . GLY A 1 114 ? -7.403 -7.287 17.349 1.00 97.25 114 GLY A CA 1
ATOM 861 C C . GLY A 1 114 ? -6.019 -7.247 16.694 1.00 97.25 114 GLY A C 1
ATOM 862 O O . GLY A 1 114 ? -5.017 -7.010 17.366 1.00 97.25 114 GLY A O 1
ATOM 863 N N . ARG A 1 115 ? -5.929 -7.481 15.383 1.00 98.06 115 ARG A N 1
ATOM 864 C CA . ARG A 1 115 ? -4.667 -7.420 14.635 1.00 98.06 115 ARG A CA 1
ATOM 865 C C . ARG A 1 115 ? -4.459 -6.058 13.996 1.00 98.06 115 ARG A C 1
ATOM 867 O O . ARG A 1 115 ? -5.415 -5.351 13.686 1.00 98.06 115 ARG A O 1
ATOM 874 N N . THR A 1 116 ? -3.198 -5.709 13.748 1.00 97.88 116 THR A N 1
ATOM 875 C CA . THR A 1 116 ? -2.880 -4.509 12.970 1.00 97.88 116 THR A CA 1
ATOM 876 C C . THR A 1 116 ? -3.119 -4.774 11.480 1.00 97.88 116 THR A C 1
ATOM 878 O O . THR A 1 116 ? -2.745 -5.852 10.993 1.00 97.88 116 THR A O 1
ATOM 881 N N . PRO A 1 117 ? -3.670 -3.811 10.725 1.00 98.00 117 PRO A N 1
ATOM 882 C CA . PRO A 1 117 ? -3.817 -3.915 9.280 1.00 98.00 117 PRO A CA 1
ATOM 883 C C . PRO A 1 117 ? -2.498 -4.262 8.582 1.00 98.00 117 PRO A C 1
ATOM 885 O O . PRO A 1 117 ? -2.467 -5.178 7.768 1.00 98.00 117 PRO A O 1
ATOM 888 N N . LEU A 1 118 ? -1.373 -3.638 8.964 1.00 96.94 118 LEU A N 1
ATOM 889 C CA . LEU A 1 118 ? -0.055 -3.941 8.378 1.00 96.94 118 LEU A CA 1
ATOM 890 C C . LEU A 1 118 ? 0.345 -5.421 8.504 1.00 96.94 118 LEU A C 1
ATOM 892 O O . LEU A 1 118 ? 0.987 -5.958 7.602 1.00 96.94 118 LEU A O 1
ATOM 896 N N . SER A 1 119 ? -0.056 -6.106 9.583 1.00 96.56 119 SER A N 1
ATOM 897 C CA . SER A 1 119 ? 0.238 -7.536 9.775 1.00 96.56 119 SER A CA 1
ATOM 898 C C . SER A 1 119 ? -0.502 -8.461 8.796 1.00 96.56 119 SER A C 1
ATOM 900 O O . SER A 1 119 ? -0.133 -9.627 8.648 1.00 96.56 119 SER A O 1
ATOM 902 N N . LEU A 1 120 ? -1.559 -7.966 8.145 1.00 97.50 120 LEU A N 1
ATOM 903 C CA . LEU A 1 120 ? -2.422 -8.712 7.225 1.00 97.50 120 LEU A CA 1
ATOM 904 C C . LEU A 1 120 ? -1.986 -8.594 5.760 1.00 97.50 120 LEU A C 1
ATOM 906 O O . LEU A 1 120 ? -2.264 -9.492 4.964 1.00 97.50 120 LEU A O 1
ATOM 910 N N . LEU A 1 121 ? -1.257 -7.530 5.409 1.00 96.62 121 LEU A N 1
ATOM 911 C CA . LEU A 1 121 ? -1.025 -7.134 4.011 1.00 96.62 121 LEU A CA 1
ATOM 912 C C . LEU A 1 121 ? -0.074 -8.046 3.230 1.00 96.62 121 LEU A C 1
ATOM 914 O O . LEU A 1 121 ? 0.110 -7.873 2.028 1.00 96.62 121 LEU A O 1
ATOM 918 N N . ARG A 1 122 ? 0.516 -9.048 3.891 1.00 95.06 122 ARG A N 1
ATOM 919 C CA . ARG A 1 122 ? 1.352 -10.057 3.227 1.00 95.06 122 ARG A CA 1
ATOM 920 C C . ARG A 1 122 ? 0.566 -10.926 2.245 1.00 95.06 122 ARG A C 1
ATOM 922 O O . ARG A 1 122 ? 1.140 -11.456 1.296 1.00 95.06 122 ARG A O 1
ATOM 929 N N . THR A 1 123 ? -0.727 -11.108 2.483 1.00 95.75 123 THR A N 1
ATOM 930 C CA . THR A 1 123 ? -1.587 -12.022 1.718 1.00 95.75 123 THR A CA 1
ATOM 931 C C . THR A 1 123 ? -2.723 -11.265 1.066 1.00 95.75 123 THR A C 1
ATOM 933 O O . THR A 1 123 ? -3.168 -10.268 1.621 1.00 95.75 123 THR A O 1
ATOM 936 N N . GLU A 1 124 ? -3.233 -11.771 -0.055 1.00 95.44 124 GLU A N 1
ATOM 937 C CA . GLU A 1 124 ? -4.395 -11.159 -0.703 1.00 95.44 124 GLU A CA 1
ATOM 938 C C . GLU A 1 124 ? -5.624 -11.149 0.195 1.00 95.44 124 GLU A C 1
ATOM 940 O O . GLU A 1 124 ? -6.185 -10.088 0.421 1.00 95.44 124 GLU A O 1
ATOM 945 N N . ALA A 1 125 ? -5.954 -12.284 0.816 1.00 97.56 125 ALA A N 1
ATOM 946 C CA . ALA A 1 125 ? -7.084 -12.372 1.737 1.00 97.56 125 ALA A CA 1
ATOM 947 C C . ALA A 1 125 ? -7.021 -11.314 2.855 1.00 97.56 125 ALA A C 1
ATOM 949 O O . ALA A 1 125 ? -8.011 -10.652 3.148 1.00 97.56 125 ALA A O 1
ATOM 950 N N . GLY A 1 126 ? -5.840 -11.111 3.449 1.00 97.62 126 GLY A N 1
ATOM 951 C CA . GLY A 1 126 ? -5.652 -10.082 4.470 1.00 97.62 126 GLY A CA 1
ATOM 952 C C . GLY A 1 126 ? -5.763 -8.655 3.926 1.00 97.62 126 GLY A C 1
ATOM 953 O O . GLY A 1 126 ? -6.327 -7.798 4.597 1.00 97.62 126 GLY A O 1
ATOM 954 N N . THR A 1 127 ? -5.263 -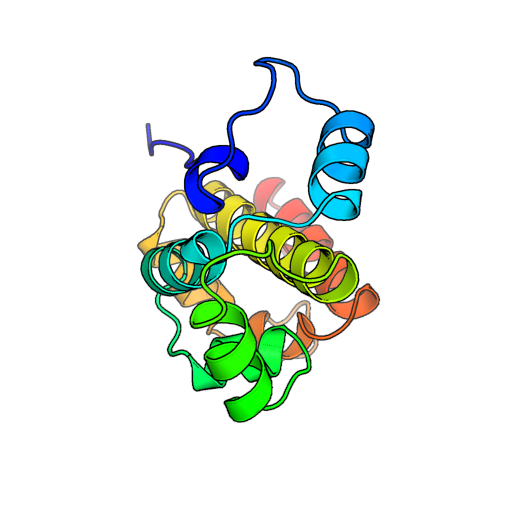8.393 2.716 1.00 97.62 127 THR A N 1
ATOM 955 C CA . THR A 1 127 ? -5.444 -7.104 2.034 1.00 97.62 127 THR A CA 1
ATOM 956 C C . THR A 1 127 ? -6.920 -6.819 1.760 1.00 97.62 127 THR A C 1
ATOM 958 O O . THR A 1 127 ? -7.382 -5.723 2.077 1.00 97.62 127 THR A O 1
ATOM 961 N N . SER A 1 128 ? -7.661 -7.790 1.220 1.00 97.69 128 SER A N 1
ATOM 962 C CA . SER A 1 128 ? -9.095 -7.655 0.946 1.00 97.69 128 SER A CA 1
ATOM 963 C C . SER A 1 128 ? -9.872 -7.347 2.224 1.00 97.69 128 SER A C 1
ATOM 965 O O . SER A 1 128 ? -10.666 -6.414 2.237 1.00 97.69 128 SER A O 1
ATOM 967 N N . GLU A 1 129 ? -9.580 -8.050 3.321 1.00 98.25 129 GLU A N 1
ATOM 968 C CA . GLU A 1 129 ? -10.266 -7.830 4.598 1.00 98.25 129 GLU A CA 1
ATOM 969 C C . GLU A 1 129 ? -9.992 -6.437 5.185 1.00 98.25 129 GLU A C 1
ATOM 971 O O . GLU A 1 129 ? -10.893 -5.773 5.694 1.00 98.25 129 GLU A O 1
ATOM 976 N N . VAL A 1 130 ? -8.758 -5.940 5.057 1.00 98.38 130 VAL A N 1
ATOM 977 C CA . VAL A 1 130 ? -8.420 -4.568 5.466 1.00 98.38 130 VAL A CA 1
ATOM 978 C C . VAL A 1 130 ? -9.186 -3.535 4.636 1.00 98.38 130 VAL A C 1
ATOM 980 O O . VAL A 1 130 ? -9.699 -2.566 5.196 1.00 98.38 130 VAL A O 1
ATOM 983 N N . LEU A 1 131 ? -9.282 -3.728 3.317 1.00 97.62 131 LEU A N 1
ATOM 984 C CA . LEU A 1 131 ? -10.037 -2.832 2.438 1.00 97.62 131 LEU A CA 1
ATOM 985 C C . LEU A 1 131 ? -11.542 -2.879 2.729 1.00 97.62 131 LEU A C 1
ATOM 987 O O . LEU A 1 131 ? -12.184 -1.830 2.735 1.00 97.62 131 LEU A O 1
ATOM 991 N N . HIS A 1 132 ? -12.094 -4.058 3.021 1.00 97.56 132 HIS A N 1
ATOM 992 C CA . HIS A 1 132 ? -13.485 -4.200 3.446 1.00 97.56 132 HIS A CA 1
ATOM 993 C C . HIS A 1 132 ? -13.758 -3.447 4.746 1.00 97.56 132 HIS A C 1
ATOM 995 O O . HIS A 1 132 ? -14.733 -2.700 4.820 1.00 97.56 132 HIS A O 1
ATOM 1001 N N . LEU A 1 133 ? -12.887 -3.584 5.753 1.00 97.62 133 LEU A N 1
ATOM 1002 C CA . LEU A 1 133 ? -13.042 -2.842 7.001 1.00 97.62 133 LEU A CA 1
ATOM 1003 C C . LEU A 1 133 ? -12.9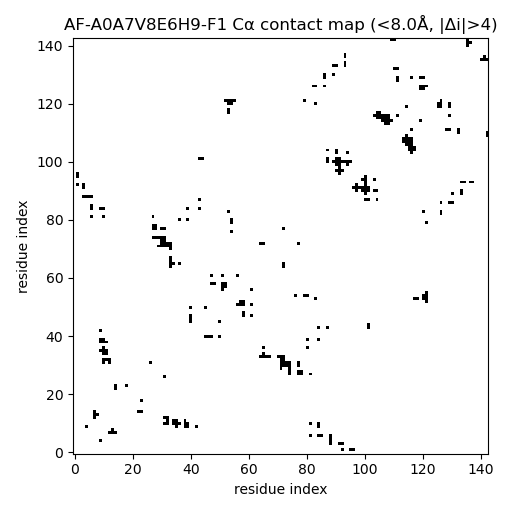77 -1.326 6.772 1.00 97.62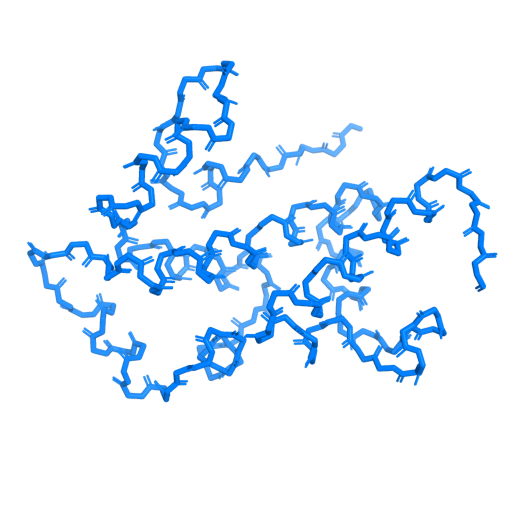 133 LEU A C 1
ATOM 1005 O O . LEU A 1 133 ? -13.810 -0.602 7.307 1.00 97.62 133 LEU A O 1
ATOM 1009 N N . LEU A 1 134 ? -12.036 -0.842 5.956 1.00 97.25 134 LEU A N 1
ATOM 1010 C CA . LEU A 1 134 ? -11.974 0.577 5.584 1.00 97.25 134 LEU A CA 1
ATOM 1011 C C . LEU A 1 134 ? -13.269 1.049 4.912 1.00 97.25 134 LEU A C 1
ATOM 1013 O O . LEU A 1 134 ? -13.769 2.117 5.253 1.00 97.25 134 LEU A O 1
ATOM 1017 N N . GLY A 1 135 ? -13.832 0.243 4.008 1.00 96.31 135 GLY A N 1
ATOM 1018 C CA . GLY A 1 135 ? -15.118 0.531 3.374 1.00 96.31 135 GLY A CA 1
ATOM 1019 C C . GLY A 1 135 ? -16.256 0.639 4.388 1.00 96.31 135 GLY A C 1
ATOM 1020 O O . GLY A 1 135 ? -17.024 1.591 4.341 1.00 96.31 135 GLY A O 1
ATOM 1021 N N . ARG A 1 136 ? -16.337 -0.276 5.357 1.00 95.19 136 ARG A N 1
ATOM 1022 C CA . ARG A 1 136 ? -17.342 -0.204 6.431 1.00 95.19 136 ARG A CA 1
ATOM 1023 C C . ARG A 1 136 ? -17.198 1.057 7.283 1.00 95.19 136 ARG A C 1
ATOM 1025 O O . ARG A 1 136 ? -18.188 1.730 7.546 1.00 95.19 136 ARG A O 1
ATOM 1032 N N . ILE A 1 137 ? -15.966 1.412 7.655 1.00 94.88 137 ILE A N 1
ATOM 1033 C CA . ILE A 1 137 ? -15.682 2.628 8.431 1.00 94.88 137 ILE A CA 1
ATOM 1034 C C . ILE A 1 137 ? -16.133 3.884 7.671 1.00 94.88 137 ILE A C 1
ATOM 1036 O O . ILE A 1 137 ? -16.766 4.751 8.266 1.00 94.88 137 ILE A O 1
ATOM 1040 N N . GLU A 1 138 ? -15.860 3.967 6.366 1.00 92.31 138 GLU A N 1
ATOM 1041 C CA . GLU A 1 138 ? -16.273 5.093 5.510 1.00 92.31 138 GLU A CA 1
ATOM 1042 C C . GLU A 1 138 ? -17.797 5.292 5.480 1.00 92.31 138 GLU A C 1
ATOM 1044 O O . GLU A 1 138 ? -18.269 6.425 5.421 1.00 92.31 138 GLU A O 1
ATOM 1049 N N . HIS A 1 139 ? -18.569 4.206 5.574 1.00 92.00 139 HIS A N 1
ATOM 1050 C CA . HIS A 1 139 ? -20.036 4.244 5.574 1.00 92.00 139 HIS A CA 1
ATOM 1051 C C . HIS A 1 139 ? -20.644 4.363 6.984 1.00 92.00 139 HIS A C 1
ATOM 1053 O O . HIS A 1 139 ? -21.864 4.385 7.122 1.00 92.00 139 HIS A O 1
ATOM 1059 N N . GLY A 1 140 ? -19.818 4.469 8.033 1.00 83.69 140 GLY A N 1
ATOM 1060 C CA . GLY A 1 140 ? -20.278 4.554 9.423 1.00 83.69 140 GLY A CA 1
ATOM 1061 C C . GLY A 1 140 ? -20.701 3.214 10.037 1.00 83.69 140 GLY A C 1
ATOM 1062 O O . GLY A 1 140 ? -21.193 3.190 11.165 1.00 83.69 140 GLY A O 1
ATOM 1063 N N . ASP A 1 141 ? -20.461 2.099 9.343 1.00 72.19 141 ASP A N 1
ATOM 1064 C CA . ASP A 1 141 ? -20.727 0.749 9.835 1.00 72.19 141 ASP A CA 1
ATOM 1065 C C . ASP A 1 141 ? -19.599 0.317 10.779 1.00 72.19 141 ASP A C 1
ATOM 1067 O O . ASP A 1 141 ? -18.695 -0.445 10.416 1.00 72.19 141 ASP A O 1
ATOM 1071 N N . LEU A 1 142 ? -19.631 0.819 12.013 1.00 59.84 142 LEU A N 1
ATOM 1072 C CA . LEU A 1 142 ? -18.718 0.371 13.061 1.00 59.84 142 LEU A CA 1
ATOM 1073 C C . LEU A 1 142 ? -18.979 -1.118 13.348 1.00 59.84 142 LEU A C 1
ATOM 1075 O O . LEU A 1 142 ? -20.069 -1.503 13.767 1.00 59.84 142 LEU A O 1
ATOM 1079 N N . ALA A 1 143 ? -17.981 -1.955 13.051 1.00 49.91 143 ALA A N 1
ATOM 1080 C CA . ALA A 1 143 ? -17.906 -3.343 13.506 1.00 49.91 143 ALA A CA 1
ATOM 1081 C C . ALA A 1 143 ? -17.549 -3.404 14.985 1.00 49.91 143 ALA A C 1
ATOM 1083 O O . ALA A 1 143 ? -16.575 -2.708 15.356 1.00 49.91 143 ALA A O 1
#

Foldseek 3Di:
DQPQCPLCNLLVHDAPPPHDPVRLLVQLQQAGALVSLVSNCVLLVHDLCLLCVLLVHHSVVNVVQSPPDPGHHHSSSSVLSSLSSVQLSLLCVLLVHSVRSSVQQQFQDVQVVRDRLSNQNNDPVSSVSSVVVSVCSSVVNRD

pLDDT: mean 92.81, std 10.68, range [34.75, 98.38]

Mean predicted aligned error: 3.9 Å

Solvent-accessible surface area (backbone atoms only — not comparable to full-atom values): 7767 Å² total; per-residue (Å²): 134,70,83,78,65,48,56,43,64,46,40,70,46,92,70,62,97,81,60,46,74,65,56,50,46,58,47,25,68,68,20,34,57,38,67,21,57,63,37,40,30,63,72,55,70,46,52,69,65,56,49,15,54,32,56,65,44,55,49,71,55,49,56,50,48,53,63,46,88,87,53,54,30,55,38,73,59,22,45,43,50,49,56,51,41,47,52,49,37,50,33,16,57,66,53,65,26,66,66,45,14,42,52,53,36,69,34,63,31,69,82,59,79,60,36,31,48,58,80,30,46,55,38,68,72,37,40,53,52,48,52,50,51,47,53,32,53,67,73,66,50,78,108